Protein AF-A0A3D3W1T8-F1 (afdb_monomer)

Structure (mmCIF, N/CA/C/O backbone):
data_AF-A0A3D3W1T8-F1
#
_entry.id   AF-A0A3D3W1T8-F1
#
loop_
_atom_site.group_PDB
_atom_site.id
_atom_site.type_symbol
_atom_site.label_atom_id
_atom_site.label_alt_id
_atom_site.label_comp_id
_atom_site.label_asym_id
_atom_site.label_entity_id
_atom_site.label_seq_id
_atom_site.pdbx_PDB_ins_code
_atom_site.Cartn_x
_atom_site.Cartn_y
_atom_site.Cartn_z
_atom_site.occupancy
_atom_site.B_iso_or_equiv
_atom_site.auth_seq_id
_atom_site.auth_comp_id
_atom_site.auth_asym_id
_atom_site.auth_atom_id
_atom_site.pdbx_PDB_model_num
ATOM 1 N N . MET A 1 1 ? 2.942 -5.917 -26.051 1.00 44.00 1 MET A N 1
ATOM 2 C CA . MET A 1 1 ? 3.956 -5.481 -27.033 1.00 44.00 1 MET A CA 1
ATOM 3 C C . MET A 1 1 ? 4.993 -4.676 -26.272 1.00 44.00 1 MET A C 1
ATOM 5 O O . MET A 1 1 ? 4.575 -3.761 -25.574 1.00 44.00 1 MET A O 1
ATOM 9 N N . PRO A 1 2 ? 6.275 -5.065 -26.303 1.00 48.72 2 PRO A N 1
ATOM 10 C CA . PRO A 1 2 ? 7.318 -4.425 -25.505 1.00 48.72 2 PRO A CA 1
ATOM 11 C C . PRO A 1 2 ? 7.679 -3.034 -26.074 1.00 48.72 2 PRO A C 1
ATOM 13 O O . PRO A 1 2 ? 7.515 -2.775 -27.271 1.00 48.72 2 PRO A O 1
ATOM 16 N N . THR A 1 3 ? 8.040 -2.098 -25.194 1.00 58.06 3 THR A N 1
ATOM 17 C CA . THR 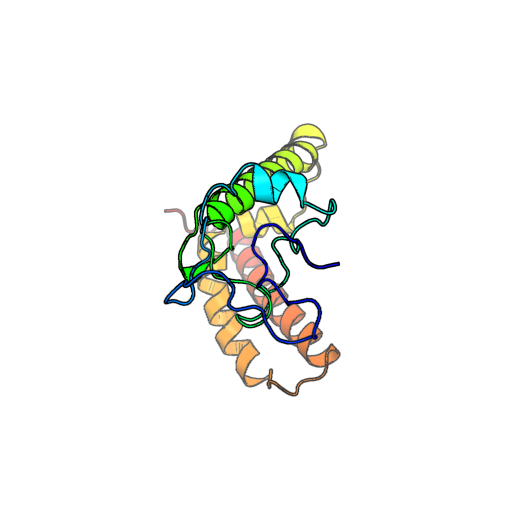A 1 3 ? 8.269 -0.684 -25.517 1.00 58.06 3 THR A CA 1
ATOM 18 C C . THR A 1 3 ? 9.690 -0.397 -25.993 1.00 58.06 3 THR A C 1
ATOM 20 O O . THR A 1 3 ? 10.618 -0.273 -25.197 1.00 58.06 3 THR A O 1
ATOM 23 N N . VAL A 1 4 ? 9.824 -0.108 -27.286 1.00 61.84 4 VAL A N 1
ATOM 24 C CA . VAL A 1 4 ? 11.093 0.137 -28.006 1.00 61.84 4 VAL A CA 1
ATOM 25 C C . VAL A 1 4 ? 12.021 1.205 -27.379 1.00 61.84 4 VAL A C 1
ATOM 27 O O . VAL A 1 4 ? 13.205 1.257 -27.698 1.00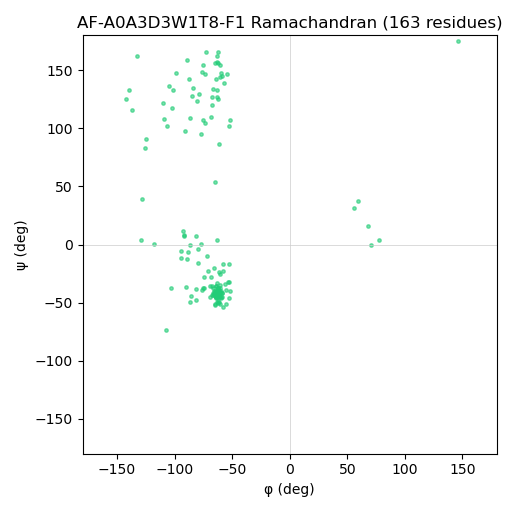 61.84 4 VAL A O 1
ATOM 30 N N . LEU A 1 5 ? 11.534 2.061 -26.472 1.00 70.81 5 LEU A N 1
ATOM 31 C CA . LEU A 1 5 ? 12.317 3.167 -25.903 1.00 70.81 5 LEU A CA 1
ATOM 32 C C . LEU A 1 5 ? 13.513 2.714 -25.044 1.00 70.81 5 LEU A C 1
ATOM 34 O O . LEU A 1 5 ? 14.578 3.321 -25.151 1.00 70.81 5 LEU A O 1
ATOM 38 N N . TYR A 1 6 ? 13.359 1.660 -24.234 1.00 71.88 6 TYR A N 1
ATOM 39 C CA . TYR A 1 6 ? 14.391 1.190 -23.286 1.00 71.88 6 TYR A CA 1
ATOM 40 C C . TYR A 1 6 ? 14.701 -0.310 -23.398 1.00 71.88 6 TYR A C 1
ATOM 42 O O . TYR A 1 6 ? 15.474 -0.847 -22.600 1.00 71.88 6 TYR A O 1
ATOM 50 N N . ASP A 1 7 ? 14.090 -0.990 -24.364 1.00 72.00 7 ASP A N 1
ATOM 51 C CA . ASP A 1 7 ? 14.291 -2.419 -24.567 1.00 72.00 7 ASP A CA 1
ATOM 52 C C . ASP A 1 7 ? 15.647 -2.702 -25.227 1.00 72.00 7 ASP A C 1
ATOM 54 O O . ASP A 1 7 ? 16.226 -1.866 -25.934 1.00 72.00 7 ASP A O 1
ATOM 58 N N . VAL A 1 8 ? 16.161 -3.907 -24.988 1.00 65.81 8 VAL A N 1
ATOM 59 C CA . VAL A 1 8 ? 17.384 -4.387 -25.635 1.00 65.81 8 VAL A CA 1
ATOM 60 C C . VAL A 1 8 ? 17.095 -4.585 -27.129 1.00 65.81 8 VAL A C 1
ATOM 62 O O . VAL A 1 8 ? 16.150 -5.279 -27.501 1.00 65.81 8 VAL A O 1
ATOM 65 N N . SER A 1 9 ? 17.897 -3.986 -28.013 1.00 58.97 9 SER A N 1
ATOM 66 C CA . SER A 1 9 ? 17.737 -4.151 -29.461 1.00 58.97 9 SER A CA 1
ATOM 67 C C . SER A 1 9 ? 18.075 -5.585 -29.886 1.00 58.97 9 SER A C 1
ATOM 69 O O . SER A 1 9 ? 19.240 -5.988 -29.882 1.00 58.97 9 SER A O 1
ATOM 71 N N . VAL A 1 10 ? 17.066 -6.359 -30.288 1.00 54.28 10 VAL A N 1
ATOM 72 C CA . VAL A 1 10 ? 17.261 -7.666 -30.931 1.00 54.28 10 VAL A CA 1
ATOM 73 C C . VAL A 1 10 ? 17.473 -7.449 -32.428 1.00 54.28 10 VAL A C 1
ATOM 75 O O . VAL A 1 10 ? 16.697 -6.751 -33.076 1.00 54.28 10 VAL A O 1
ATOM 78 N N . GLY A 1 11 ? 18.548 -7.999 -32.984 1.00 48.25 11 GLY A N 1
ATOM 79 C CA . GLY A 1 11 ? 18.832 -7.917 -34.411 1.00 48.25 11 GLY A CA 1
ATOM 80 C C . GLY A 1 11 ? 17.936 -8.784 -35.272 1.00 48.25 11 GLY A C 1
ATOM 81 O O . GLY A 1 11 ? 17.311 -9.730 -34.802 1.00 48.25 11 GLY A O 1
ATOM 82 N N . ALA A 1 12 ? 17.972 -8.514 -36.578 1.00 40.34 12 ALA A N 1
ATOM 83 C CA . ALA A 1 12 ? 17.205 -9.224 -37.604 1.00 40.34 12 ALA A CA 1
ATOM 84 C C . ALA A 1 12 ? 17.455 -10.750 -37.668 1.00 40.34 12 ALA A C 1
ATOM 86 O O . ALA A 1 12 ? 16.650 -11.474 -38.242 1.00 40.34 12 ALA A O 1
ATOM 87 N N . SER A 1 13 ? 18.535 -11.254 -37.067 1.00 44.59 13 SER A N 1
ATOM 88 C CA . SER A 1 13 ? 18.886 -12.679 -36.979 1.00 44.59 13 SER A CA 1
ATOM 89 C C . SER A 1 13 ? 18.363 -13.380 -35.712 1.00 44.59 13 SER A C 1
ATOM 91 O O . SER A 1 13 ? 18.744 -14.518 -35.447 1.00 44.59 13 SER A O 1
ATOM 93 N N . GLY A 1 14 ? 17.536 -12.719 -34.890 1.00 46.31 14 GLY A N 1
ATOM 94 C CA . GLY A 1 14 ? 17.101 -13.248 -33.586 1.00 46.31 14 GLY A CA 1
ATOM 95 C C . GLY A 1 14 ? 18.217 -13.285 -32.535 1.00 46.31 14 GLY A C 1
ATOM 96 O O . GLY A 1 14 ? 17.988 -13.664 -31.390 1.00 46.31 14 GLY A O 1
ATOM 97 N N . GLN A 1 15 ? 19.425 -12.854 -32.903 1.00 44.94 15 GLN A N 1
ATOM 98 C CA . GLN A 1 15 ? 20.498 -12.559 -31.970 1.00 44.94 15 GLN A CA 1
ATOM 99 C C . GLN A 1 15 ? 20.312 -11.144 -31.438 1.00 44.94 15 GLN A C 1
ATOM 101 O O . GLN A 1 15 ? 20.064 -10.215 -32.207 1.00 44.94 15 GLN A O 1
ATOM 106 N N . VAL A 1 16 ? 20.456 -10.976 -30.123 1.00 51.25 16 VAL A N 1
ATOM 107 C CA . VAL A 1 16 ? 20.582 -9.666 -29.480 1.00 51.25 16 VAL A CA 1
ATOM 108 C C . VAL A 1 16 ? 21.698 -8.911 -30.201 1.00 51.25 16 VAL A C 1
ATOM 110 O O . VAL A 1 16 ? 22.866 -9.279 -30.089 1.00 51.25 16 VAL A O 1
ATOM 113 N N . VAL A 1 17 ? 21.349 -7.903 -31.008 1.00 49.78 17 VAL A N 1
ATOM 114 C CA . VAL A 1 17 ? 22.358 -7.098 -31.694 1.00 49.78 17 VAL A CA 1
ATOM 115 C C . VAL A 1 17 ? 22.905 -6.158 -30.645 1.00 49.78 17 VAL A C 1
ATOM 117 O O . VAL A 1 17 ? 22.359 -5.091 -30.367 1.00 49.78 17 VAL A O 1
ATOM 120 N N . SER A 1 18 ? 24.017 -6.589 -30.057 1.00 44.31 18 SER A N 1
ATOM 121 C CA . SER A 1 18 ? 24.981 -5.770 -29.328 1.00 44.31 18 SER A CA 1
ATOM 122 C C . SER A 1 18 ? 25.656 -4.776 -30.292 1.00 44.31 18 SER A C 1
ATOM 124 O O . SER A 1 18 ? 26.871 -4.758 -30.447 1.00 44.31 18 SER A O 1
ATOM 126 N N . GLY A 1 19 ? 24.850 -3.992 -31.014 1.00 42.69 19 GLY A N 1
ATOM 127 C CA . GLY A 1 19 ? 25.258 -3.108 -32.110 1.00 42.69 19 GLY A CA 1
ATOM 128 C C . GLY A 1 19 ? 25.564 -1.675 -31.689 1.00 42.69 19 GLY A C 1
ATOM 129 O O . GLY A 1 19 ? 25.720 -0.814 -32.545 1.00 42.69 19 GLY A O 1
ATOM 130 N N . GLN A 1 20 ? 25.671 -1.414 -30.391 1.00 42.75 20 GLN A N 1
ATOM 131 C CA . GLN A 1 20 ? 26.424 -0.297 -29.835 1.00 42.75 20 GLN A CA 1
ATOM 132 C C . GLN A 1 20 ? 27.066 -0.820 -28.560 1.00 42.75 20 GLN A C 1
ATOM 134 O O . GLN A 1 20 ? 26.377 -1.368 -27.702 1.00 42.75 20 GLN A O 1
ATOM 139 N N . ALA A 1 21 ? 28.384 -0.689 -28.450 1.00 42.50 21 ALA A N 1
ATOM 140 C CA . ALA A 1 21 ? 29.108 -0.981 -27.228 1.00 42.50 21 ALA A CA 1
ATOM 141 C C . ALA A 1 21 ? 28.470 -0.213 -26.056 1.00 42.50 21 ALA A C 1
ATOM 143 O O . ALA A 1 21 ? 28.671 0.991 -25.913 1.00 42.50 21 ALA A O 1
ATOM 144 N N . VAL A 1 22 ? 27.683 -0.901 -25.230 1.00 47.88 22 VAL A N 1
ATOM 145 C CA . VAL A 1 22 ? 27.231 -0.397 -23.935 1.00 47.88 22 VAL A CA 1
ATOM 146 C C . VAL A 1 22 ? 27.645 -1.433 -22.909 1.00 47.88 22 VAL A C 1
ATOM 148 O O . VAL A 1 22 ? 26.978 -2.428 -22.643 1.00 47.88 22 VAL A O 1
ATOM 151 N N . SER A 1 23 ? 28.842 -1.208 -22.399 1.00 53.81 23 S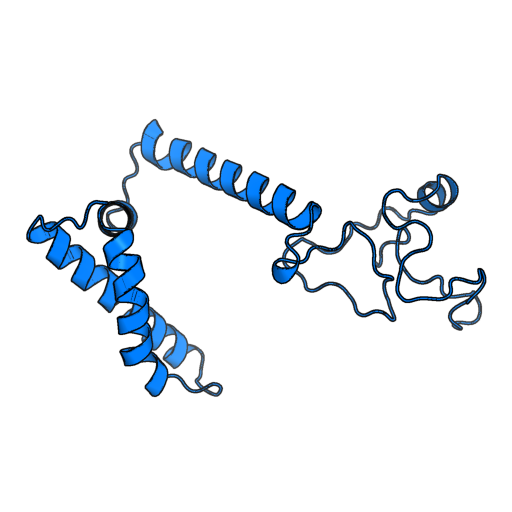ER A N 1
ATOM 152 C CA . SER A 1 23 ? 29.437 -1.851 -21.242 1.00 53.81 23 SER A CA 1
ATOM 153 C C . SER A 1 23 ? 28.599 -1.567 -19.988 1.00 53.81 23 SER A C 1
ATOM 155 O O . SER A 1 23 ? 28.872 -0.606 -19.273 1.00 53.81 23 SER A O 1
ATOM 157 N N . GLY A 1 24 ? 27.567 -2.374 -19.719 1.00 64.06 24 GLY A N 1
ATOM 158 C CA . GLY A 1 24 ? 26.883 -2.382 -18.420 1.00 64.06 24 GLY A CA 1
ATOM 159 C C . GLY A 1 24 ? 25.373 -2.659 -18.451 1.00 64.06 24 GLY A C 1
ATOM 160 O O . GLY A 1 24 ? 24.776 -2.753 -19.518 1.00 64.06 24 GLY A O 1
ATOM 161 N N . PRO A 1 25 ? 24.737 -2.773 -17.268 1.00 78.56 25 PRO A N 1
ATOM 162 C CA . PRO A 1 25 ? 23.310 -3.089 -17.119 1.00 78.56 25 PRO A CA 1
ATOM 163 C C . PRO A 1 25 ? 22.362 -1.904 -17.404 1.00 78.56 25 PRO A C 1
ATOM 165 O O . PRO A 1 25 ? 21.145 -2.041 -17.271 1.00 78.56 25 PRO A O 1
ATOM 168 N N . TYR A 1 26 ? 22.900 -0.734 -17.754 1.00 80.75 26 TYR A N 1
ATOM 169 C CA . TYR A 1 26 ? 22.157 0.519 -17.899 1.00 80.75 26 TYR A CA 1
ATOM 170 C C . TYR A 1 26 ? 21.812 0.827 -19.354 1.00 80.75 26 TYR A C 1
ATOM 172 O O . TYR A 1 26 ? 22.580 0.525 -20.266 1.00 80.75 26 TYR A O 1
ATOM 180 N N . ALA A 1 27 ? 20.667 1.478 -19.555 1.00 81.44 27 ALA A N 1
ATOM 181 C CA . ALA A 1 27 ? 20.238 1.953 -20.859 1.00 81.44 27 ALA A CA 1
ATOM 182 C C . ALA A 1 27 ? 21.192 3.026 -21.402 1.00 81.44 27 ALA A C 1
ATOM 184 O O . ALA A 1 27 ? 21.646 3.891 -20.653 1.00 81.44 27 ALA A O 1
ATOM 185 N N . ALA A 1 28 ? 21.439 3.006 -22.716 1.00 78.44 28 ALA A N 1
ATOM 186 C CA . ALA A 1 28 ? 22.282 4.000 -23.392 1.00 78.44 28 ALA A CA 1
ATOM 187 C C . ALA A 1 28 ? 21.803 5.448 -23.162 1.00 78.44 28 ALA A C 1
ATOM 189 O O . ALA A 1 28 ? 22.613 6.364 -23.052 1.00 78.44 28 ALA A O 1
ATOM 190 N N . ASP A 1 29 ? 20.484 5.632 -23.062 1.00 81.38 29 ASP A N 1
ATOM 191 C CA . ASP A 1 29 ? 19.827 6.907 -22.789 1.00 81.38 29 ASP A CA 1
ATOM 192 C C . ASP A 1 29 ? 18.895 6.730 -21.565 1.00 81.38 29 ASP A C 1
ATOM 194 O O . ASP A 1 29 ? 17.708 6.448 -21.729 1.00 81.38 29 ASP A O 1
ATOM 198 N N . PRO A 1 30 ? 19.399 6.823 -20.318 1.00 78.12 30 PRO A N 1
ATOM 199 C CA . PRO A 1 30 ? 18.681 6.337 -19.133 1.00 78.12 30 PRO A CA 1
ATOM 200 C C . PRO A 1 30 ? 17.592 7.285 -18.606 1.00 78.12 30 PRO A C 1
ATOM 202 O O . PRO A 1 30 ? 16.762 6.857 -17.805 1.00 78.12 30 PRO A O 1
ATOM 205 N N . VAL A 1 31 ? 17.588 8.558 -19.026 1.00 82.56 31 VAL A N 1
ATOM 206 C CA . VAL A 1 31 ? 16.545 9.544 -18.679 1.00 82.56 31 VAL A CA 1
ATOM 207 C C . VAL A 1 31 ? 15.678 9.824 -19.904 1.00 82.56 31 VAL A C 1
ATOM 209 O O . VAL A 1 31 ? 14.556 9.342 -19.988 1.00 82.56 31 VAL A O 1
ATOM 212 N N . PHE A 1 32 ? 16.182 10.563 -20.890 1.00 83.19 32 PHE A N 1
ATOM 213 C CA . PHE A 1 32 ? 15.415 10.932 -22.077 1.00 83.19 32 PHE A CA 1
ATOM 214 C C . PHE A 1 32 ? 15.946 10.187 -23.303 1.00 83.19 32 PHE A C 1
ATOM 216 O O . PHE A 1 32 ? 17.121 10.358 -23.629 1.00 83.19 32 PHE A O 1
ATOM 223 N N . PRO A 1 33 ? 15.112 9.389 -23.999 1.00 82.12 33 PRO A N 1
ATOM 224 C CA . PRO A 1 33 ? 15.520 8.729 -25.232 1.00 82.12 33 PRO A CA 1
ATOM 225 C C . PRO A 1 33 ? 15.904 9.767 -26.289 1.00 82.12 33 PRO A C 1
ATOM 227 O O . PRO A 1 33 ? 15.264 10.819 -26.397 1.00 82.12 33 PRO A O 1
ATOM 230 N N . ARG A 1 34 ? 16.916 9.467 -27.108 1.00 83.06 34 ARG A N 1
ATOM 231 C CA . ARG A 1 34 ? 17.265 10.310 -28.264 1.00 83.06 34 ARG A CA 1
ATOM 232 C C . ARG A 1 34 ? 16.101 10.403 -29.249 1.00 83.06 34 ARG A C 1
ATOM 234 O O . ARG A 1 34 ? 15.296 9.480 -29.367 1.00 83.06 34 ARG A O 1
ATOM 241 N N . ALA A 1 35 ? 16.058 11.489 -30.020 1.00 84.12 35 ALA A N 1
ATOM 242 C CA . ALA A 1 35 ? 15.021 11.726 -31.029 1.00 84.12 35 ALA A CA 1
ATOM 243 C C . ALA A 1 35 ? 14.868 10.562 -32.031 1.00 84.12 35 ALA A C 1
ATOM 245 O O . ALA A 1 35 ? 13.764 10.270 -32.479 1.00 84.12 35 ALA A O 1
ATOM 246 N N . GLU A 1 36 ? 15.957 9.858 -32.347 1.00 83.00 36 GLU A N 1
ATOM 247 C CA . GLU A 1 36 ? 15.944 8.660 -33.195 1.00 83.00 36 GLU A CA 1
ATOM 248 C C . GLU A 1 36 ? 15.116 7.520 -32.582 1.00 83.00 36 GLU A C 1
ATOM 250 O O . GLU A 1 36 ? 14.287 6.929 -33.272 1.00 83.00 36 GLU A O 1
ATOM 255 N N . ARG A 1 37 ? 15.256 7.256 -31.273 1.00 77.94 37 ARG A N 1
ATOM 256 C CA . ARG A 1 37 ? 14.456 6.244 -30.557 1.00 77.94 37 ARG A CA 1
ATOM 257 C C . ARG A 1 37 ? 12.985 6.626 -30.484 1.00 77.94 37 ARG A C 1
ATOM 259 O O . ARG A 1 37 ? 12.131 5.763 -30.648 1.00 77.94 37 ARG A O 1
ATOM 266 N N . TRP A 1 38 ? 12.689 7.913 -30.303 1.00 81.38 38 TRP A N 1
ATOM 267 C CA . TRP A 1 38 ? 11.312 8.412 -30.346 1.00 81.38 38 TRP A CA 1
ATOM 268 C C . TRP A 1 38 ? 10.642 8.167 -31.697 1.00 81.38 38 TRP A C 1
ATOM 270 O O . TRP A 1 38 ? 9.472 7.804 -31.735 1.00 81.38 38 TRP A O 1
ATOM 280 N N . ARG A 1 39 ? 11.381 8.299 -32.805 1.00 83.25 39 ARG A N 1
ATOM 281 C CA . ARG A 1 39 ? 10.865 7.981 -34.149 1.00 83.25 39 ARG A CA 1
ATOM 282 C C . ARG A 1 39 ? 10.614 6.487 -34.353 1.00 83.25 39 ARG A C 1
ATOM 284 O O . ARG A 1 39 ? 9.758 6.127 -35.150 1.00 83.25 39 ARG A O 1
ATOM 291 N N . MET A 1 40 ? 11.349 5.634 -33.639 1.00 80.06 40 MET A N 1
ATOM 292 C CA . MET A 1 40 ? 11.172 4.178 -33.647 1.00 80.06 40 MET A CA 1
ATOM 293 C C . MET A 1 40 ? 10.122 3.695 -32.637 1.00 80.06 40 MET A C 1
ATOM 295 O O . MET A 1 40 ? 9.872 2.493 -32.537 1.00 80.06 40 MET A O 1
ATOM 299 N N . TRP A 1 41 ? 9.508 4.601 -31.869 1.00 81.25 41 TRP A N 1
ATOM 300 C CA . TRP A 1 41 ? 8.506 4.225 -30.885 1.00 81.25 41 TRP A CA 1
ATOM 301 C C . TRP A 1 41 ? 7.252 3.688 -31.575 1.00 81.25 41 TRP A C 1
ATOM 303 O O . TRP A 1 41 ? 6.586 4.378 -32.340 1.00 81.25 41 TRP A O 1
ATOM 313 N N . SER A 1 42 ? 6.910 2.441 -31.262 1.00 77.56 42 SER A N 1
ATOM 314 C CA . SER A 1 42 ? 5.766 1.721 -31.825 1.00 77.56 42 SER A CA 1
ATOM 315 C C . SER A 1 42 ? 4.424 2.065 -31.161 1.00 77.56 42 SER A C 1
ATOM 317 O O . SER A 1 42 ? 3.427 1.398 -31.420 1.00 77.56 42 SER A O 1
ATOM 319 N N . GLY A 1 43 ? 4.385 3.061 -30.266 1.00 77.81 43 GLY A N 1
ATOM 320 C CA . GLY A 1 43 ? 3.192 3.407 -29.482 1.00 77.81 43 GLY A CA 1
ATOM 321 C C . GLY A 1 43 ? 2.924 2.474 -28.294 1.00 77.81 43 GLY A C 1
ATOM 322 O O . GLY A 1 43 ? 1.916 2.624 -27.608 1.00 77.81 43 GLY A O 1
ATOM 323 N N . GLY A 1 44 ? 3.812 1.512 -28.024 1.00 78.62 44 GLY A N 1
ATOM 324 C CA . GLY A 1 44 ? 3.719 0.656 -26.843 1.00 78.62 44 GLY A CA 1
ATOM 325 C C . GLY A 1 44 ? 3.860 1.468 -25.554 1.00 78.62 44 GLY A C 1
ATOM 326 O O . GLY A 1 44 ? 4.787 2.273 -25.430 1.00 78.62 44 GLY A O 1
ATOM 327 N N . LEU A 1 45 ? 2.966 1.236 -24.593 1.00 77.56 45 LEU A N 1
ATOM 328 C CA . LEU A 1 45 ? 3.060 1.793 -23.245 1.00 77.56 45 LEU A CA 1
ATOM 329 C C . LEU A 1 45 ? 3.890 0.875 -22.341 1.00 77.56 45 LEU A C 1
ATOM 331 O O . LEU A 1 45 ? 3.786 -0.349 -22.479 1.00 77.56 45 LEU A O 1
ATOM 335 N N . PRO A 1 46 ? 4.705 1.442 -21.431 1.00 75.50 46 PRO A N 1
ATOM 336 C CA . PRO A 1 46 ? 5.435 0.649 -20.450 1.00 75.50 46 PRO A CA 1
ATOM 337 C C . PRO A 1 46 ? 4.457 -0.080 -19.523 1.00 75.50 46 PRO A C 1
ATOM 339 O O . PRO A 1 46 ? 3.273 0.268 -19.446 1.00 75.50 46 PRO A O 1
ATOM 342 N N . GLU A 1 47 ? 4.944 -1.104 -18.822 1.00 76.12 47 GLU A N 1
ATOM 343 C CA . GLU A 1 47 ? 4.122 -1.863 -17.886 1.00 76.12 47 GLU A CA 1
ATOM 344 C C . GLU A 1 47 ? 3.551 -0.930 -16.807 1.00 76.12 47 GLU A C 1
ATOM 346 O O . GLU A 1 47 ? 4.206 0.034 -16.391 1.00 76.12 47 GLU A O 1
ATOM 351 N N . PRO A 1 48 ? 2.317 -1.187 -16.347 1.00 80.44 48 PRO A N 1
ATOM 352 C CA . PRO A 1 48 ? 1.701 -0.349 -15.337 1.00 80.44 48 PRO A CA 1
ATOM 353 C C . PRO A 1 48 ? 2.473 -0.429 -14.006 1.00 80.44 48 PRO A C 1
ATOM 355 O O . PRO A 1 48 ? 3.096 -1.449 -13.709 1.00 80.44 48 PRO A O 1
ATOM 358 N N . PRO A 1 49 ? 2.358 0.602 -13.149 1.00 76.31 49 PRO A N 1
ATOM 359 C CA . PRO A 1 49 ? 3.145 0.802 -11.919 1.00 76.31 49 PRO A CA 1
ATOM 360 C C . PRO A 1 49 ? 2.977 -0.269 -10.819 1.00 76.31 49 PRO A C 1
ATOM 362 O O . PRO A 1 49 ? 3.539 -0.131 -9.735 1.00 76.31 49 PRO A O 1
ATOM 365 N N . LEU A 1 50 ? 2.204 -1.328 -11.077 1.00 78.75 50 LEU A N 1
ATOM 366 C CA . LEU A 1 50 ? 1.925 -2.446 -10.166 1.00 78.75 50 LEU A CA 1
ATOM 367 C C . LEU A 1 50 ? 2.415 -3.799 -10.707 1.00 78.75 50 LEU A C 1
ATOM 369 O O . LEU A 1 50 ? 2.222 -4.827 -10.061 1.00 78.75 50 LEU A O 1
ATOM 373 N N . VAL A 1 51 ? 3.019 -3.811 -11.895 1.00 82.12 51 VAL A N 1
ATOM 374 C CA . VAL A 1 51 ? 3.581 -5.013 -12.512 1.00 82.12 51 VAL A CA 1
ATOM 375 C C . VAL A 1 51 ? 5.094 -4.983 -12.302 1.00 82.12 51 VAL A C 1
ATOM 377 O O . VAL A 1 51 ? 5.710 -3.933 -12.508 1.00 82.12 51 VAL A O 1
ATOM 380 N N . PRO A 1 52 ? 5.709 -6.095 -11.854 1.00 80.38 52 PRO A N 1
ATOM 381 C CA . PRO A 1 52 ? 7.152 -6.144 -11.690 1.00 80.38 52 PRO A CA 1
ATOM 382 C C . PRO A 1 52 ? 7.836 -5.814 -13.021 1.00 80.38 52 PRO A C 1
ATOM 384 O O . PRO A 1 52 ? 7.379 -6.281 -14.069 1.00 80.38 52 PRO A O 1
ATOM 387 N N . PRO A 1 53 ? 8.919 -5.017 -12.998 1.00 78.88 53 PRO A N 1
ATOM 388 C CA . PRO A 1 53 ? 9.630 -4.692 -14.218 1.00 78.88 53 PRO A CA 1
ATOM 389 C C . PRO A 1 53 ? 10.151 -5.970 -14.892 1.00 78.88 53 PRO A C 1
ATOM 391 O O . PRO A 1 53 ? 10.514 -6.926 -14.196 1.00 78.88 53 PRO A O 1
ATOM 394 N N . PRO A 1 54 ? 10.213 -5.992 -16.233 1.00 79.81 54 PRO A N 1
ATOM 395 C CA . PRO A 1 54 ? 10.754 -7.127 -16.961 1.00 79.81 54 PRO A CA 1
ATOM 396 C C . PRO A 1 54 ? 12.234 -7.352 -16.616 1.00 79.81 54 PRO A C 1
ATOM 398 O O . PRO A 1 54 ? 12.939 -6.442 -16.170 1.00 79.81 54 PRO A O 1
ATOM 401 N N . GLY A 1 55 ? 12.696 -8.589 -16.810 1.00 78.88 55 GLY A N 1
ATOM 402 C CA . GLY A 1 55 ? 14.077 -8.979 -16.529 1.00 78.88 55 GLY A CA 1
ATOM 403 C C . GLY A 1 55 ? 15.109 -8.227 -17.386 1.00 78.88 55 GLY A C 1
ATOM 404 O O . GLY A 1 55 ? 14.756 -7.638 -18.414 1.00 78.88 55 GLY A O 1
ATOM 405 N N . PRO A 1 56 ? 16.399 -8.284 -17.004 1.00 76.12 56 PRO A N 1
ATOM 406 C CA . PRO A 1 56 ? 17.480 -7.555 -17.677 1.00 76.12 56 PRO A CA 1
ATOM 407 C C . PRO A 1 56 ? 17.663 -7.953 -19.151 1.00 76.12 56 PRO A C 1
ATOM 409 O O . PRO A 1 56 ? 18.153 -7.152 -19.942 1.00 76.12 56 PRO A O 1
ATOM 412 N N . ASP A 1 57 ? 17.225 -9.157 -19.530 1.00 76.38 57 ASP A N 1
ATOM 413 C CA . ASP A 1 57 ? 17.282 -9.659 -20.909 1.00 76.38 57 ASP A CA 1
ATOM 414 C C . ASP A 1 57 ? 16.287 -8.952 -21.841 1.00 76.38 57 ASP A C 1
ATOM 416 O O . ASP A 1 57 ? 16.460 -8.944 -23.058 1.00 76.38 57 ASP A O 1
ATOM 420 N N . GLN A 1 58 ? 15.230 -8.368 -21.272 1.00 76.25 58 GLN A N 1
ATOM 421 C CA . GLN A 1 58 ? 14.163 -7.696 -22.013 1.00 76.25 58 GLN A CA 1
ATOM 422 C C . GLN A 1 58 ? 14.307 -6.175 -21.943 1.00 76.25 58 GLN A C 1
ATOM 424 O O . GLN A 1 58 ? 14.070 -5.492 -22.941 1.00 76.25 58 GLN A O 1
ATOM 429 N N . ARG A 1 59 ? 14.732 -5.635 -20.792 1.00 80.19 59 ARG A N 1
ATOM 430 C CA . ARG A 1 59 ? 14.867 -4.189 -20.592 1.00 80.19 59 ARG A CA 1
ATOM 431 C C . ARG A 1 59 ? 16.113 -3.811 -19.803 1.00 80.19 59 ARG A C 1
ATOM 433 O O . ARG A 1 59 ? 16.367 -4.335 -18.721 1.00 80.19 59 ARG A O 1
ATOM 440 N N . GLN A 1 60 ? 16.836 -2.820 -20.320 1.00 82.88 60 GLN A N 1
ATOM 441 C CA . GLN A 1 60 ? 17.973 -2.224 -19.622 1.00 82.88 60 GLN A CA 1
ATOM 442 C C . GLN A 1 60 ? 17.508 -1.276 -18.511 1.00 82.88 60 GLN A C 1
ATOM 444 O O . GLN A 1 60 ? 16.472 -0.607 -18.625 1.00 82.88 60 GLN A O 1
ATOM 449 N N . LEU A 1 61 ? 18.304 -1.178 -17.441 1.00 82.06 61 LEU A N 1
ATOM 450 C CA . LEU A 1 61 ? 17.991 -0.312 -16.308 1.00 82.06 61 LEU A CA 1
ATOM 451 C C . LEU A 1 61 ? 17.964 1.157 -16.743 1.00 82.06 61 LEU A C 1
ATOM 453 O O . LEU A 1 61 ? 18.932 1.673 -17.303 1.00 82.06 61 LEU A O 1
ATOM 457 N N . ASN A 1 62 ? 16.866 1.843 -16.444 1.00 86.06 62 ASN A N 1
ATOM 458 C CA . ASN A 1 62 ? 16.690 3.270 -16.701 1.00 86.06 62 ASN A CA 1
ATOM 459 C C . ASN A 1 62 ? 16.120 3.968 -15.456 1.00 86.06 62 ASN A C 1
AT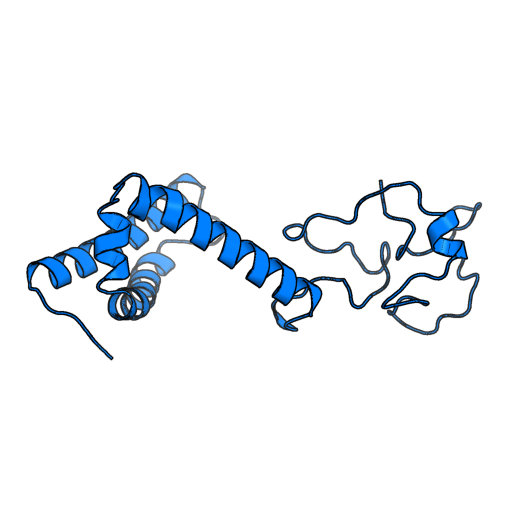OM 461 O O . ASN A 1 62 ? 15.573 3.317 -14.564 1.00 86.06 62 ASN A O 1
ATOM 465 N N . TYR A 1 63 ? 16.237 5.295 -15.389 1.00 84.50 63 TYR A N 1
ATOM 466 C CA . TYR A 1 63 ? 15.828 6.068 -14.210 1.00 84.50 63 TYR A CA 1
ATOM 467 C C . TYR A 1 63 ? 14.308 6.167 -14.020 1.00 84.50 63 TYR A C 1
ATOM 469 O O . TYR A 1 63 ? 13.854 6.608 -12.964 1.00 84.50 63 TYR A O 1
ATOM 477 N N . TRP A 1 64 ? 13.521 5.743 -15.011 1.00 83.38 64 TRP A N 1
ATOM 478 C CA . TRP A 1 64 ? 12.063 5.709 -14.921 1.00 83.38 64 TRP A CA 1
ATOM 479 C C . TRP A 1 64 ? 11.527 4.396 -14.352 1.00 83.38 64 TRP A C 1
ATOM 481 O O . TRP A 1 64 ? 10.363 4.353 -13.948 1.00 83.38 64 TRP A O 1
ATOM 491 N N . MET A 1 65 ? 12.354 3.352 -14.235 1.00 84.75 65 MET A N 1
ATOM 492 C CA . MET A 1 65 ? 11.954 2.112 -13.570 1.00 84.75 65 MET A CA 1
ATOM 493 C C . MET A 1 65 ? 11.628 2.376 -12.101 1.00 84.75 65 MET A C 1
ATOM 495 O O . MET A 1 65 ? 12.429 2.933 -11.351 1.00 84.75 65 MET A O 1
ATOM 499 N N . MET A 1 66 ? 10.427 1.973 -11.694 1.00 86.50 66 MET A N 1
ATOM 500 C CA . MET A 1 66 ? 9.935 2.222 -10.347 1.00 86.50 66 MET A CA 1
ATOM 501 C C . MET A 1 66 ? 10.547 1.233 -9.360 1.00 86.50 66 MET A C 1
ATOM 503 O O . MET A 1 66 ? 10.499 0.019 -9.552 1.00 86.50 66 MET A O 1
ATOM 507 N N . SER A 1 67 ? 11.084 1.763 -8.267 1.00 84.88 67 SER A N 1
ATOM 508 C CA . SER A 1 67 ? 11.561 0.979 -7.135 1.00 84.88 67 SER A CA 1
ATOM 509 C C . SER A 1 67 ? 11.132 1.634 -5.832 1.00 84.88 67 SER A C 1
ATOM 511 O O . SER A 1 67 ? 11.594 2.723 -5.484 1.00 84.88 67 SER A O 1
ATOM 513 N N . GLN A 1 68 ? 10.280 0.929 -5.083 1.00 85.12 68 GLN A N 1
ATOM 514 C CA . GLN A 1 68 ? 9.866 1.339 -3.741 1.00 85.12 68 GLN A CA 1
ATOM 515 C C . GLN A 1 68 ? 11.061 1.383 -2.783 1.00 85.12 68 GLN A C 1
ATOM 517 O O . GLN A 1 68 ? 11.191 2.317 -1.999 1.00 85.12 68 GLN A O 1
AT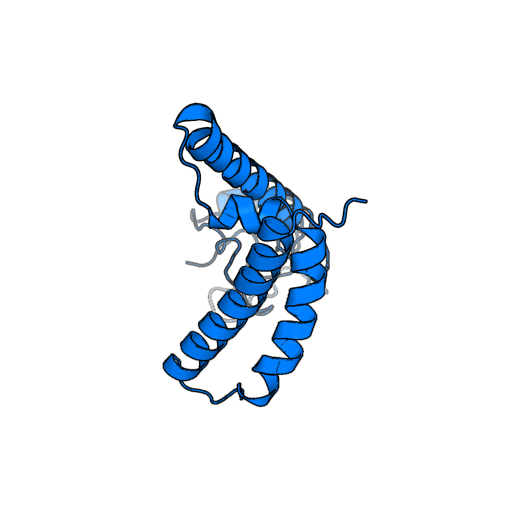OM 522 N N . ARG A 1 69 ? 11.966 0.396 -2.864 1.00 85.38 69 ARG A N 1
ATOM 523 C CA . ARG A 1 69 ? 13.122 0.290 -1.960 1.00 85.38 69 ARG A CA 1
ATOM 524 C C . ARG A 1 69 ? 14.150 1.395 -2.192 1.00 85.38 69 ARG A C 1
ATOM 526 O O . ARG A 1 69 ? 14.771 1.846 -1.238 1.00 85.38 69 ARG A O 1
ATOM 533 N N . ALA A 1 70 ? 14.341 1.805 -3.444 1.00 84.25 70 ALA A N 1
ATOM 534 C CA . ALA A 1 70 ? 15.282 2.865 -3.795 1.00 84.25 70 ALA A CA 1
ATOM 535 C C . ALA A 1 70 ? 14.662 4.272 -3.735 1.00 84.25 70 ALA A C 1
ATOM 537 O O . ALA A 1 70 ? 15.383 5.245 -3.928 1.00 84.25 70 ALA A O 1
ATOM 538 N N . GLY A 1 71 ? 13.345 4.395 -3.513 1.00 85.38 71 GLY A N 1
ATOM 539 C CA . GLY A 1 71 ? 12.656 5.689 -3.511 1.00 85.38 71 GLY A CA 1
ATOM 540 C C . GLY A 1 71 ? 12.790 6.441 -4.839 1.00 85.38 71 GLY A C 1
ATOM 541 O O . GLY A 1 71 ? 12.975 7.655 -4.843 1.00 85.38 71 GLY A O 1
ATOM 542 N N . SER A 1 72 ? 12.757 5.721 -5.968 1.00 88.88 72 SER A N 1
ATOM 543 C CA . SER A 1 72 ? 12.954 6.304 -7.306 1.00 88.88 72 SER A CA 1
ATOM 544 C C . SER A 1 72 ? 11.984 7.462 -7.570 1.00 88.88 72 SER A C 1
ATOM 546 O O . SER A 1 72 ? 10.828 7.385 -7.156 1.00 88.88 72 SER A O 1
ATOM 548 N N . LEU A 1 73 ? 12.405 8.480 -8.328 1.00 89.38 73 LEU A N 1
ATOM 549 C CA . LEU A 1 73 ? 11.566 9.640 -8.658 1.00 89.38 73 LEU A CA 1
ATOM 550 C C . LEU A 1 73 ? 10.208 9.226 -9.249 1.00 89.38 73 LEU A C 1
ATOM 552 O O . LEU A 1 73 ? 9.174 9.706 -8.794 1.00 89.38 73 LEU A O 1
ATOM 556 N N . SER A 1 74 ? 10.206 8.291 -10.206 1.00 88.56 74 SER A N 1
ATOM 557 C CA . SER A 1 74 ? 8.979 7.777 -10.826 1.00 88.56 74 SER A CA 1
ATOM 558 C C . SER A 1 74 ? 8.030 7.148 -9.802 1.00 88.56 74 SER A C 1
ATOM 560 O O . SER A 1 74 ? 6.831 7.424 -9.832 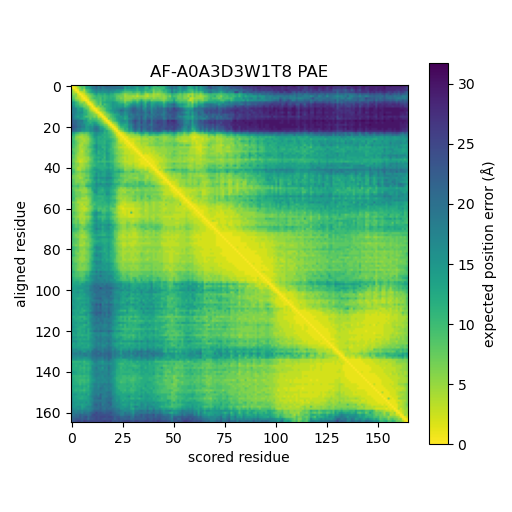1.00 88.56 74 SER A O 1
ATOM 562 N N . TYR A 1 75 ? 8.565 6.377 -8.848 1.00 88.88 75 TYR A N 1
ATOM 563 C CA . TYR A 1 75 ? 7.799 5.833 -7.723 1.00 88.88 75 TYR A CA 1
ATOM 564 C C . TYR A 1 75 ? 7.183 6.935 -6.862 1.00 88.88 75 TYR A C 1
ATOM 566 O O . TYR A 1 75 ? 5.978 6.917 -6.625 1.00 88.88 75 TYR A O 1
ATOM 574 N N . THR A 1 76 ? 7.976 7.910 -6.428 1.00 92.00 76 THR A N 1
ATOM 575 C CA . THR A 1 76 ? 7.521 8.952 -5.501 1.00 92.00 76 THR A CA 1
ATOM 576 C C . THR A 1 76 ? 6.482 9.870 -6.144 1.00 92.00 76 THR A C 1
ATOM 578 O O . THR A 1 76 ? 5.470 10.181 -5.518 1.00 92.00 76 THR A O 1
ATOM 581 N N . THR A 1 77 ? 6.679 10.257 -7.408 1.00 92.38 77 THR A N 1
ATOM 582 C CA . THR A 1 77 ? 5.710 11.073 -8.154 1.00 92.38 77 THR A CA 1
ATOM 583 C C . THR A 1 77 ? 4.401 10.321 -8.375 1.00 92.38 77 THR A C 1
ATOM 585 O O . THR A 1 77 ? 3.332 10.891 -8.161 1.00 92.38 77 THR A O 1
ATOM 588 N N . PHE A 1 78 ? 4.459 9.039 -8.748 1.00 91.31 78 PHE A N 1
ATOM 589 C CA . PHE A 1 78 ? 3.254 8.227 -8.903 1.00 91.31 78 PHE A CA 1
ATOM 590 C C . PHE A 1 78 ? 2.525 8.021 -7.572 1.00 91.31 78 PHE A C 1
ATOM 592 O O . PHE A 1 78 ? 1.328 8.284 -7.486 1.00 91.31 78 PHE A O 1
ATOM 599 N N . ALA A 1 79 ? 3.234 7.584 -6.527 1.00 91.69 79 ALA A N 1
ATOM 600 C CA . ALA A 1 79 ? 2.651 7.317 -5.216 1.00 91.69 79 ALA A CA 1
ATOM 601 C C . ALA A 1 79 ? 2.066 8.590 -4.585 1.00 91.69 79 ALA A C 1
ATOM 603 O O . ALA A 1 79 ? 0.978 8.545 -4.014 1.00 91.69 79 ALA A O 1
ATOM 604 N N . GLY A 1 80 ? 2.749 9.729 -4.737 1.00 94.94 80 GLY A N 1
ATOM 605 C CA . GLY A 1 80 ? 2.250 11.038 -4.315 1.00 94.94 80 GLY A CA 1
ATOM 606 C C . GLY A 1 80 ? 1.024 11.492 -5.111 1.00 94.94 80 GLY A C 1
ATOM 607 O O . GLY A 1 80 ? 0.054 11.972 -4.534 1.00 94.94 80 GLY A O 1
ATOM 608 N N . GLY A 1 81 ? 1.011 11.297 -6.430 1.00 95.19 81 GLY A N 1
ATOM 609 C CA . GLY A 1 81 ? -0.169 11.589 -7.248 1.00 95.19 81 GLY A CA 1
ATOM 610 C C . GLY A 1 81 ? -1.368 10.715 -6.869 1.00 95.19 81 GLY A C 1
ATOM 611 O O . GLY A 1 81 ? -2.477 11.215 -6.686 1.00 95.19 81 GLY A O 1
ATOM 612 N N . LEU A 1 82 ? -1.142 9.413 -6.684 1.00 94.38 82 LEU A N 1
ATOM 613 C CA . LEU A 1 82 ? -2.175 8.470 -6.265 1.00 94.38 82 LEU A CA 1
ATOM 614 C C . LEU A 1 82 ? -2.715 8.804 -4.868 1.00 94.38 82 LEU A C 1
ATOM 616 O O . LEU A 1 82 ? -3.926 8.750 -4.665 1.00 94.38 82 LEU A O 1
ATOM 620 N N . SER A 1 83 ? -1.857 9.188 -3.918 1.00 95.12 83 SER A N 1
ATOM 621 C CA . SER A 1 83 ? -2.305 9.575 -2.577 1.00 95.12 83 SER A CA 1
ATOM 622 C C . SER A 1 83 ? -3.171 10.837 -2.606 1.00 95.12 83 SER A C 1
ATOM 624 O O . SER A 1 83 ? -4.207 10.866 -1.942 1.00 95.12 83 SER A O 1
ATOM 626 N N . LEU A 1 84 ? -2.826 11.830 -3.434 1.00 97.12 84 LEU A N 1
ATOM 627 C CA . LEU A 1 84 ? -3.658 13.019 -3.650 1.00 97.12 84 LEU A CA 1
ATOM 628 C C . LEU A 1 84 ? -5.011 12.675 -4.286 1.00 97.12 84 LEU A C 1
ATOM 630 O O . LEU A 1 84 ? -6.029 13.233 -3.880 1.00 97.12 84 LEU A O 1
ATOM 634 N N . LEU A 1 85 ? -5.050 11.738 -5.238 1.00 96.31 85 LEU A N 1
ATOM 635 C CA . LEU A 1 85 ? -6.307 11.268 -5.834 1.00 96.31 85 LEU A CA 1
ATOM 636 C C . LEU A 1 85 ? -7.195 10.560 -4.807 1.00 96.31 85 LEU A C 1
ATOM 638 O O . LEU A 1 85 ? -8.388 10.849 -4.726 1.00 96.31 85 LEU A O 1
ATOM 642 N N . VAL A 1 86 ? -6.623 9.665 -3.998 1.00 94.25 86 VAL A N 1
ATOM 643 C CA . VAL A 1 86 ? -7.351 8.969 -2.924 1.00 94.25 86 VAL A CA 1
ATOM 644 C C . VAL A 1 86 ? -7.844 9.959 -1.869 1.00 94.25 86 VAL A C 1
ATOM 646 O O . VAL A 1 86 ? -8.979 9.846 -1.398 1.00 94.25 86 VAL A O 1
ATOM 649 N N . PHE A 1 87 ? -7.029 10.957 -1.527 1.00 92.56 87 PHE A N 1
ATOM 650 C CA . PHE A 1 87 ? -7.419 12.029 -0.617 1.00 92.56 87 PHE A CA 1
ATOM 651 C C . PHE A 1 87 ? -8.582 12.849 -1.187 1.00 92.56 87 PHE A C 1
ATOM 653 O O . PHE A 1 87 ? -9.609 12.985 -0.528 1.00 92.56 87 PHE A O 1
ATOM 660 N N . GLY A 1 88 ? -8.479 13.313 -2.435 1.00 95.88 88 GLY A N 1
ATOM 661 C CA . GLY A 1 88 ? -9.546 14.058 -3.106 1.00 95.88 88 GLY A CA 1
ATOM 662 C C . GLY A 1 88 ? -10.843 13.252 -3.232 1.00 95.88 88 GLY A C 1
ATOM 663 O O . GLY A 1 88 ? -11.927 13.780 -2.981 1.00 95.88 88 GLY A O 1
ATOM 664 N N . PHE A 1 89 ? -10.745 11.955 -3.538 1.00 94.25 89 PHE A N 1
ATOM 665 C CA . PHE A 1 89 ? -11.887 11.039 -3.524 1.00 94.25 89 PHE A CA 1
ATOM 666 C C . PHE A 1 89 ? -12.531 10.956 -2.135 1.00 94.25 89 PHE A C 1
ATOM 668 O O . PHE A 1 89 ? -13.752 11.054 -2.015 1.00 94.25 89 PHE A O 1
ATOM 675 N N . SER A 1 90 ? -11.716 10.827 -1.087 1.00 89.62 90 SER A N 1
ATOM 676 C CA . SER A 1 90 ? -12.192 10.757 0.297 1.00 89.62 90 SER A CA 1
ATOM 677 C C . SER A 1 90 ? -12.892 12.046 0.720 1.00 89.62 90 SER A C 1
ATOM 679 O O . SER A 1 90 ? -13.974 11.969 1.289 1.00 89.62 90 SER A O 1
ATOM 681 N N . VAL A 1 91 ? -12.358 13.220 0.368 1.00 91.56 91 VAL A N 1
ATOM 682 C CA . VAL A 1 91 ? -13.031 14.513 0.597 1.00 91.56 91 VAL A CA 1
ATOM 683 C C . VAL A 1 91 ? -14.377 14.559 -0.138 1.00 91.56 91 VAL A C 1
ATOM 685 O O . VAL A 1 91 ? -15.406 14.913 0.436 1.00 91.56 91 VAL A O 1
ATOM 688 N N . GLY A 1 92 ? -14.413 14.140 -1.405 1.00 93.94 92 GLY A N 1
ATOM 689 C CA . GLY A 1 92 ? -15.645 14.143 -2.196 1.00 93.94 92 GLY A CA 1
ATOM 690 C C . GLY A 1 92 ? -16.733 13.201 -1.666 1.00 93.94 92 GLY A C 1
ATOM 691 O O . GLY A 1 92 ? -17.922 13.511 -1.754 1.00 93.94 92 GLY A O 1
ATOM 692 N N . VAL A 1 93 ? -16.354 12.043 -1.127 1.00 91.62 93 VAL A N 1
ATOM 693 C CA . VAL A 1 93 ? -17.303 11.052 -0.599 1.00 91.62 93 VAL A CA 1
ATOM 694 C C . VAL A 1 93 ? -17.672 11.343 0.856 1.00 91.62 93 VAL A C 1
ATOM 696 O O . VAL A 1 93 ? -18.854 11.373 1.191 1.00 91.62 93 VAL A O 1
ATOM 699 N N . CYS A 1 94 ? -16.692 11.575 1.721 1.00 88.69 94 CYS A N 1
ATOM 700 C CA . CYS A 1 94 ? -16.922 11.725 3.153 1.00 88.69 94 CYS A CA 1
ATOM 701 C C . CYS A 1 94 ? -17.392 13.135 3.516 1.00 88.69 94 CYS A C 1
ATOM 703 O O . CYS A 1 94 ? -18.397 13.267 4.215 1.00 88.69 94 CYS A O 1
ATOM 705 N N . ASP A 1 95 ? -16.720 14.176 3.017 1.00 87.81 95 ASP A N 1
ATOM 706 C CA . ASP A 1 95 ? -16.970 15.551 3.468 1.00 87.81 95 ASP A CA 1
ATOM 707 C C . ASP A 1 95 ? -18.124 16.197 2.698 1.00 87.81 95 ASP A C 1
ATOM 709 O O . ASP A 1 95 ? -19.011 16.797 3.301 1.00 87.81 95 ASP A O 1
ATOM 713 N N . LEU A 1 96 ? -18.164 16.040 1.368 1.00 92.50 96 LEU A N 1
ATOM 714 C CA . LEU A 1 96 ? -19.204 16.673 0.544 1.00 92.50 96 LEU A CA 1
ATOM 715 C C . LEU A 1 96 ? -20.527 15.896 0.526 1.00 92.50 96 LEU A C 1
ATOM 717 O O . LEU A 1 96 ? -21.594 16.505 0.522 1.00 92.50 96 LEU A O 1
ATOM 721 N N . ARG A 1 97 ? -20.482 14.556 0.496 1.00 92.00 97 ARG A N 1
ATOM 722 C CA . ARG A 1 97 ? -21.695 13.708 0.501 1.00 92.00 97 ARG A CA 1
ATOM 723 C C . ARG A 1 97 ? -22.108 13.240 1.897 1.00 92.00 97 ARG A C 1
ATOM 725 O O . ARG A 1 97 ? -23.153 12.606 2.030 1.00 92.00 97 ARG A O 1
ATOM 732 N N . GLY A 1 98 ? -21.303 13.522 2.923 1.00 86.31 98 GLY A N 1
ATOM 733 C CA . GLY A 1 98 ? -21.584 13.134 4.306 1.00 86.31 98 GLY A CA 1
ATOM 734 C C . GLY A 1 98 ? -21.533 11.624 4.562 1.00 86.31 98 GLY A C 1
ATOM 735 O O . GLY A 1 98 ? -22.066 11.160 5.571 1.00 86.31 98 GLY A O 1
ATOM 736 N N . TRP A 1 99 ? -20.941 10.825 3.664 1.00 89.12 99 TRP A N 1
ATOM 737 C CA . TRP A 1 99 ? -20.844 9.378 3.862 1.00 89.12 99 TRP A CA 1
ATOM 738 C C . TRP A 1 99 ? -19.769 9.047 4.891 1.00 89.12 99 TRP A C 1
ATOM 740 O O . TRP A 1 99 ? -18.575 9.111 4.615 1.00 89.12 99 TRP A O 1
ATOM 750 N N . GLN A 1 100 ? -20.198 8.640 6.082 1.00 84.19 100 GLN A N 1
ATOM 751 C CA . GLN A 1 100 ? -19.294 8.265 7.163 1.00 84.19 100 GLN 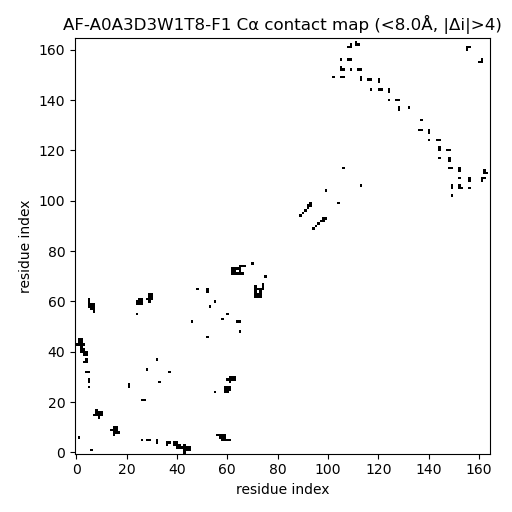A CA 1
ATOM 752 C C . GLN A 1 100 ? -19.338 6.757 7.404 1.00 84.19 100 GLN A C 1
ATOM 754 O O . GLN A 1 100 ? -20.292 6.220 7.969 1.00 84.19 10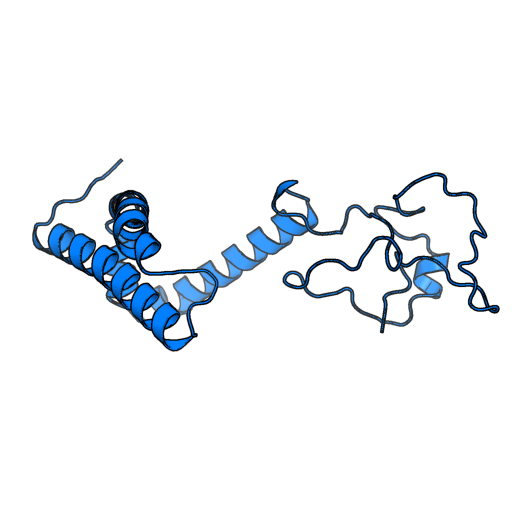0 GLN A O 1
AT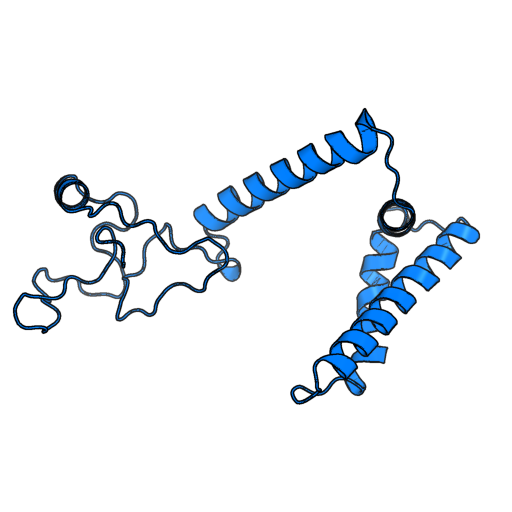OM 759 N N . PHE A 1 101 ? -18.269 6.057 7.022 1.00 83.56 101 PHE A N 1
ATOM 760 C CA . PHE A 1 101 ? -18.078 4.671 7.437 1.00 83.56 101 PHE A CA 1
ATOM 761 C C . PHE A 1 101 ? -17.509 4.634 8.854 1.00 83.56 101 PHE A C 1
ATOM 763 O O . PHE A 1 101 ? -16.426 5.161 9.120 1.00 83.56 101 PHE A O 1
ATOM 770 N N . ARG A 1 102 ? -18.208 3.943 9.765 1.00 81.94 102 ARG A N 1
ATOM 771 C CA . ARG A 1 102 ? -17.754 3.745 11.155 1.00 81.94 102 ARG A CA 1
ATOM 772 C C . ARG A 1 102 ? -16.339 3.167 11.232 1.00 81.94 102 ARG A C 1
ATOM 774 O O . ARG A 1 102 ? -15.601 3.530 12.137 1.00 81.94 102 ARG A O 1
ATOM 781 N N . LEU A 1 103 ? -15.950 2.335 10.262 1.00 81.31 103 LEU A N 1
ATOM 782 C CA . LEU A 1 103 ? -14.601 1.780 10.155 1.00 81.31 103 LEU A CA 1
ATOM 783 C C . LEU A 1 103 ? -13.521 2.873 10.116 1.00 81.31 103 LEU A C 1
ATOM 785 O O . LEU A 1 103 ? -12.589 2.837 10.917 1.00 81.31 103 LEU A O 1
ATOM 789 N N . PHE A 1 104 ? -13.675 3.867 9.235 1.00 81.75 104 PHE A N 1
ATOM 790 C CA . PHE A 1 104 ? -12.724 4.974 9.113 1.00 81.75 104 PHE A CA 1
ATOM 791 C C . PHE A 1 104 ? -12.736 5.874 10.347 1.00 81.75 104 PHE A C 1
ATOM 793 O O . PHE A 1 104 ? -11.679 6.320 10.781 1.00 81.75 104 PHE A O 1
ATOM 800 N N . GLY A 1 105 ? -13.903 6.076 10.964 1.00 81.50 105 GLY A N 1
ATOM 801 C CA . GLY A 1 105 ? -14.006 6.826 12.216 1.00 81.50 105 GLY A CA 1
ATOM 802 C C . GLY A 1 105 ? -13.262 6.153 13.375 1.00 81.50 105 GLY A C 1
ATOM 803 O O . GLY A 1 105 ? -12.462 6.795 14.051 1.00 81.50 105 GLY A O 1
ATOM 804 N N . THR A 1 106 ? -13.490 4.856 13.598 1.00 84.94 106 THR A N 1
ATOM 805 C CA . THR A 1 106 ? -12.895 4.110 14.720 1.00 84.94 106 THR A CA 1
ATOM 806 C C . THR A 1 106 ? -11.389 3.921 14.565 1.00 84.94 106 THR A C 1
ATOM 808 O O . THR A 1 106 ? -10.651 4.144 15.529 1.00 84.94 106 THR A O 1
ATOM 811 N N . LEU A 1 107 ? -10.929 3.539 13.368 1.00 84.31 107 LEU A N 1
ATOM 812 C CA . LEU A 1 107 ? -9.502 3.352 13.093 1.00 84.31 107 LEU A CA 1
ATOM 813 C C . LEU A 1 107 ? -8.766 4.691 12.969 1.00 84.31 107 LEU A C 1
ATOM 815 O O . LEU A 1 107 ? -7.650 4.812 13.459 1.00 84.31 107 LEU A O 1
ATOM 819 N N . GLY A 1 108 ? -9.391 5.712 12.376 1.00 82.19 108 GLY A N 1
ATOM 820 C CA . GLY A 1 108 ? -8.798 7.042 12.227 1.00 82.19 108 GLY A CA 1
ATOM 821 C C . GLY A 1 108 ? -8.627 7.770 13.560 1.00 82.19 108 GLY A C 1
ATOM 822 O O . GLY A 1 108 ? -7.561 8.318 13.825 1.00 82.19 108 GLY A O 1
ATOM 823 N N . ALA A 1 109 ? -9.632 7.718 14.442 1.00 83.94 109 ALA A N 1
ATOM 824 C CA . ALA A 1 109 ? -9.556 8.340 15.768 1.00 83.94 109 ALA A CA 1
ATOM 825 C C . ALA A 1 109 ? -8.513 7.688 16.694 1.00 83.94 109 ALA A C 1
ATOM 827 O O . ALA A 1 109 ? -8.093 8.302 17.672 1.00 83.94 109 ALA A O 1
ATOM 828 N N . ASN A 1 110 ? -8.108 6.449 16.397 1.00 87.44 110 ASN A N 1
ATOM 829 C CA . ASN A 1 110 ? -7.151 5.669 17.178 1.00 87.44 110 ASN A CA 1
ATOM 830 C C . ASN A 1 110 ? -6.019 5.128 16.294 1.00 87.44 110 ASN A C 1
ATOM 832 O O . ASN A 1 110 ? -5.585 3.992 16.479 1.00 87.44 110 ASN A O 1
ATOM 836 N N . SER A 1 111 ? -5.546 5.920 15.330 1.00 88.81 111 SER A N 1
ATOM 837 C CA . SER A 1 111 ? -4.583 5.470 14.315 1.00 88.81 111 SER A CA 1
ATOM 838 C C . SER A 1 111 ? -3.278 4.943 14.918 1.00 88.81 111 SER A C 1
ATOM 840 O O . SER A 1 111 ? -2.804 3.886 14.510 1.00 88.81 111 SER A O 1
ATOM 842 N N . LEU A 1 112 ? -2.741 5.612 15.947 1.00 88.19 112 LEU A N 1
ATOM 843 C CA . LEU A 1 112 ? -1.549 5.145 16.663 1.00 88.19 112 LEU A CA 1
ATOM 844 C C . LEU A 1 112 ? -1.804 3.818 17.391 1.00 88.19 112 LEU A C 1
ATOM 846 O O . LEU A 1 112 ? -0.986 2.907 17.327 1.00 88.19 112 LEU A O 1
ATOM 850 N N . ALA A 1 113 ? -2.948 3.691 18.068 1.00 89.50 113 ALA A N 1
ATOM 851 C CA . ALA A 1 113 ? -3.296 2.459 18.768 1.00 89.50 113 ALA A CA 1
ATOM 852 C C . ALA A 1 113 ? -3.483 1.301 17.779 1.00 89.50 113 ALA A C 1
ATOM 854 O O . ALA A 1 113 ? -2.984 0.210 18.027 1.00 89.50 113 ALA A O 1
ATOM 855 N N . ALA A 1 114 ? -4.138 1.547 16.639 1.00 90.19 114 ALA A N 1
ATOM 856 C CA . ALA A 1 114 ? -4.268 0.573 15.560 1.00 90.19 114 ALA A CA 1
ATOM 857 C C . ALA A 1 114 ? -2.892 0.160 15.011 1.00 90.19 114 ALA A C 1
ATOM 859 O O . ALA A 1 114 ? -2.649 -1.028 14.813 1.00 90.19 114 ALA A O 1
ATOM 860 N N . TYR A 1 115 ? -1.973 1.118 14.838 1.00 90.44 115 TYR A N 1
ATOM 861 C CA . TYR A 1 115 ? -0.598 0.848 14.415 1.00 90.44 115 TYR A CA 1
ATOM 862 C C . TYR A 1 115 ? 0.192 0.021 15.436 1.00 90.44 115 TYR A C 1
ATOM 864 O O . TYR A 1 115 ? 0.964 -0.833 15.047 1.00 90.44 115 TYR A O 1
ATOM 872 N N . VAL A 1 116 ? 0.007 0.185 16.740 1.00 91.38 116 VAL A N 1
ATOM 873 C CA . VAL A 1 116 ? 0.686 -0.709 17.700 1.00 91.38 116 VAL A CA 1
ATOM 874 C C . VAL A 1 116 ? 0.002 -2.077 17.752 1.00 91.38 116 VAL A C 1
ATOM 876 O O . VAL A 1 116 ? 0.645 -3.121 17.828 1.00 91.38 116 VAL A O 1
ATOM 879 N N . LEU A 1 117 ? -1.326 -2.087 17.699 1.00 92.06 117 LEU A N 1
ATOM 880 C CA . LEU A 1 117 ? -2.104 -3.296 17.903 1.00 92.06 117 LEU A CA 1
ATOM 881 C C . LEU A 1 117 ? -2.046 -4.259 16.712 1.00 92.06 117 LEU A C 1
ATOM 883 O O . LEU A 1 117 ? -2.173 -5.464 16.917 1.00 92.06 117 LEU A O 1
ATOM 887 N N . HIS A 1 118 ? -1.841 -3.767 15.486 1.00 92.81 118 HIS A N 1
ATOM 888 C CA . HIS A 1 118 ? -1.730 -4.645 14.320 1.00 92.81 118 HIS A CA 1
ATOM 889 C C . HIS A 1 118 ? -0.521 -5.592 14.414 1.00 92.81 118 HIS A C 1
ATOM 891 O O . HIS A 1 118 ? -0.642 -6.742 13.999 1.00 92.81 118 HIS A O 1
ATOM 897 N N . ASP A 1 119 ? 0.588 -5.175 15.034 1.00 92.69 119 ASP A N 1
ATOM 898 C CA . ASP A 1 119 ? 1.745 -6.049 15.276 1.00 92.69 119 ASP A CA 1
ATOM 899 C C . ASP A 1 119 ? 1.399 -7.168 16.267 1.00 92.69 119 ASP A C 1
ATOM 901 O O . ASP A 1 119 ? 1.687 -8.343 16.032 1.00 92.69 119 ASP A O 1
ATOM 905 N N . VAL A 1 120 ? 0.694 -6.829 17.351 1.00 93.69 120 VAL A N 1
ATOM 906 C CA . VAL A 1 120 ? 0.222 -7.816 18.337 1.00 93.69 120 VAL A CA 1
ATOM 907 C C . VAL A 1 120 ? -0.773 -8.788 17.699 1.00 93.69 120 VAL A C 1
ATOM 909 O O . VAL A 1 120 ? -0.692 -9.999 17.906 1.00 93.69 120 VAL A O 1
ATOM 912 N N . ALA A 1 121 ? -1.697 -8.276 16.883 1.00 93.88 121 ALA A N 1
ATOM 913 C CA . ALA A 1 121 ? -2.638 -9.097 16.131 1.00 93.88 121 ALA A CA 1
ATOM 914 C C . ALA A 1 121 ? -1.903 -10.040 15.165 1.00 93.88 121 ALA A C 1
ATOM 916 O O . ALA A 1 121 ? -2.258 -11.216 15.063 1.00 93.88 121 ALA A O 1
ATOM 917 N N . ALA A 1 122 ? -0.848 -9.559 14.500 1.00 92.94 122 ALA A N 1
ATOM 918 C CA . ALA A 1 122 ? -0.027 -10.376 13.617 1.00 92.94 122 ALA A CA 1
ATOM 919 C C . ALA A 1 122 ? 0.641 -11.517 14.390 1.00 92.94 122 ALA A C 1
ATOM 921 O O . ALA A 1 122 ? 0.595 -12.657 13.930 1.00 92.94 122 ALA A O 1
ATOM 922 N N . TRP A 1 123 ? 1.192 -11.262 15.579 1.00 93.75 123 TRP A N 1
ATOM 923 C CA . TRP A 1 123 ? 1.797 -12.314 16.407 1.00 93.75 123 TRP A CA 1
ATOM 924 C C . TRP A 1 123 ? 0.807 -13.407 16.814 1.00 93.75 123 TRP A C 1
ATOM 926 O O . TRP A 1 123 ? 1.184 -14.575 16.879 1.00 93.75 123 TRP A O 1
ATOM 936 N N . LEU A 1 124 ? -0.457 -13.053 17.052 1.00 93.62 124 LEU A N 1
ATOM 937 C CA . LEU A 1 124 ? -1.495 -14.019 17.420 1.00 93.62 124 LEU A CA 1
ATOM 938 C C . LEU A 1 124 ? -1.969 -14.863 16.232 1.00 93.62 124 LEU A C 1
ATOM 940 O O . LEU A 1 124 ? -2.248 -16.050 16.396 1.00 93.62 124 LEU A O 1
ATOM 944 N N . VAL A 1 125 ? -2.066 -14.263 15.043 1.00 92.94 125 VAL A N 1
ATOM 945 C CA . VAL A 1 125 ? -2.657 -14.912 13.860 1.00 92.94 125 VAL A CA 1
ATOM 946 C C . VAL A 1 125 ? -1.616 -15.668 13.027 1.00 92.94 125 VAL A C 1
ATOM 948 O O . VAL A 1 125 ? -1.908 -16.750 12.521 1.00 92.94 125 VAL A O 1
ATOM 951 N N . THR A 1 126 ? -0.389 -15.151 12.912 1.00 92.06 126 THR A N 1
ATOM 952 C CA . THR A 1 126 ? 0.667 -15.726 12.053 1.00 92.06 126 THR A CA 1
ATOM 953 C C . THR A 1 126 ? 0.982 -17.203 12.334 1.00 92.06 126 THR A C 1
ATOM 955 O O . THR A 1 126 ? 1.134 -17.942 11.365 1.00 92.06 126 THR A O 1
ATOM 958 N N . PRO A 1 127 ? 1.022 -17.699 13.590 1.00 93.00 127 PRO A N 1
ATOM 959 C CA . PRO A 1 127 ? 1.279 -19.118 13.864 1.00 93.00 127 PRO A CA 1
ATOM 960 C C . PRO A 1 127 ? 0.281 -20.080 13.204 1.00 93.00 127 PRO A C 1
ATOM 962 O O . PRO A 1 127 ? 0.599 -21.246 12.987 1.00 93.00 127 PRO A O 1
ATOM 965 N N . TRP A 1 128 ? -0.918 -19.593 12.876 1.00 89.06 128 TRP A N 1
ATOM 966 C CA . TRP A 1 128 ? -1.996 -20.369 12.264 1.00 89.06 128 TRP A CA 1
ATOM 967 C C . TRP A 1 128 ? -2.010 -20.266 10.733 1.00 89.06 128 TRP A C 1
ATOM 969 O O . TRP A 1 128 ? -2.715 -21.028 10.074 1.00 89.06 128 TRP A O 1
ATOM 979 N N . LEU A 1 129 ? -1.238 -19.338 10.157 1.00 92.69 129 LEU A N 1
ATOM 980 C CA . LEU A 1 129 ? -1.150 -19.104 8.719 1.00 92.69 129 LEU A CA 1
ATOM 981 C C . LEU A 1 129 ? 0.189 -19.623 8.195 1.00 92.69 129 LEU A C 1
ATOM 983 O O . LEU A 1 129 ? 1.227 -18.976 8.310 1.00 92.69 129 LEU A O 1
ATOM 987 N N . THR A 1 130 ? 0.163 -20.797 7.572 1.00 91.69 130 THR A N 1
ATOM 988 C CA . THR A 1 130 ? 1.326 -21.327 6.847 1.00 91.69 130 THR A CA 1
ATOM 989 C C . THR A 1 130 ? 1.319 -20.857 5.392 1.00 91.69 130 THR A C 1
ATOM 991 O O . THR A 1 130 ? 0.266 -20.510 4.852 1.00 91.69 130 THR A O 1
ATOM 994 N N . ARG A 1 131 ? 2.480 -20.880 4.725 1.00 87.00 131 ARG A N 1
ATOM 995 C CA . ARG A 1 131 ? 2.615 -20.472 3.314 1.00 87.00 131 ARG A CA 1
ATOM 996 C C . ARG A 1 131 ? 1.761 -21.309 2.349 1.00 87.00 131 ARG A C 1
ATOM 998 O O . ARG A 1 131 ? 1.358 -20.797 1.314 1.00 87.00 131 ARG A O 1
ATOM 1005 N N . GLU A 1 132 ? 1.450 -22.545 2.731 1.00 91.56 132 GLU A N 1
ATOM 1006 C CA . GLU A 1 132 ? 0.648 -23.501 1.954 1.00 91.56 132 GLU A CA 1
ATOM 1007 C C . GLU A 1 132 ? -0.856 -23.440 2.289 1.00 91.56 132 GLU A C 1
ATOM 1009 O O . GLU A 1 132 ? -1.637 -24.292 1.864 1.00 91.56 132 GLU A O 1
ATOM 1014 N N . SER A 1 133 ? -1.290 -22.457 3.086 1.00 91.25 133 SER A N 1
ATOM 1015 C CA . SER A 1 133 ? -2.692 -22.342 3.496 1.00 91.25 133 SER A CA 1
ATOM 1016 C C . SER A 1 133 ? -3.592 -22.016 2.303 1.00 91.25 133 SER A C 1
ATOM 1018 O O . SER A 1 133 ? -3.324 -21.096 1.531 1.00 91.25 133 SER A O 1
ATOM 1020 N N . GLY A 1 134 ? -4.714 -22.728 2.185 1.00 94.69 134 GLY A N 1
ATOM 1021 C CA . GLY A 1 134 ? -5.727 -22.429 1.174 1.00 94.69 134 GLY A CA 1
ATOM 1022 C C . GLY A 1 134 ? -6.353 -21.040 1.358 1.00 94.69 134 GLY A C 1
ATOM 1023 O O . GLY A 1 134 ? -6.397 -20.500 2.465 1.00 94.69 134 GLY A O 1
ATOM 1024 N N . VAL A 1 135 ? -6.908 -20.482 0.276 1.00 94.94 135 VAL A N 1
ATOM 1025 C CA . VAL A 1 135 ? -7.487 -19.121 0.236 1.00 94.94 135 VAL A CA 1
ATOM 1026 C C . VAL A 1 135 ? -8.510 -18.883 1.349 1.00 94.94 135 VAL A C 1
ATOM 1028 O O . VAL A 1 135 ? -8.512 -17.821 1.961 1.00 94.94 135 VAL A O 1
ATOM 1031 N N . LEU A 1 136 ? -9.351 -19.876 1.653 1.00 94.25 136 LEU A N 1
ATOM 1032 C CA . LEU A 1 136 ? -10.349 -19.764 2.719 1.00 94.25 136 LEU A CA 1
ATOM 1033 C C . LEU A 1 136 ? -9.706 -19.548 4.091 1.00 94.25 136 LEU A C 1
ATOM 1035 O O . LEU A 1 136 ? -10.125 -18.654 4.818 1.00 94.25 136 LEU A O 1
ATOM 1039 N N . VAL A 1 137 ? -8.660 -20.310 4.421 1.00 94.06 137 VAL A N 1
ATOM 1040 C CA . VAL A 1 137 ? -7.940 -20.168 5.696 1.00 94.06 137 VAL A CA 1
ATOM 1041 C C . VAL A 1 137 ? -7.302 -18.784 5.781 1.00 94.06 137 VAL A C 1
ATOM 1043 O O . VAL A 1 137 ? -7.442 -18.102 6.796 1.00 94.06 137 VAL A O 1
ATOM 1046 N N . VAL A 1 138 ? -6.700 -18.316 4.686 1.00 94.19 138 VAL A N 1
ATOM 1047 C CA . VAL A 1 138 ? -6.109 -16.973 4.604 1.00 94.19 138 VAL A CA 1
ATOM 1048 C C . VAL A 1 138 ? -7.159 -15.880 4.809 1.00 94.19 138 VAL A C 1
ATOM 1050 O O . VAL A 1 138 ? -6.940 -14.968 5.604 1.00 94.19 138 VAL A O 1
ATOM 1053 N N . LEU A 1 139 ? -8.322 -15.988 4.162 1.00 95.50 139 LEU A N 1
ATOM 1054 C CA . LEU A 1 139 ? -9.423 -15.037 4.336 1.00 95.50 139 LEU A CA 1
ATOM 1055 C C . LEU A 1 139 ? -9.968 -15.053 5.766 1.00 95.50 139 LEU A C 1
ATOM 1057 O O . LEU A 1 139 ? -10.231 -13.990 6.326 1.00 95.50 139 LEU A O 1
ATOM 1061 N N . THR A 1 140 ? -10.100 -16.230 6.384 1.00 95.12 140 THR A N 1
ATOM 1062 C CA . THR A 1 140 ? -10.522 -16.320 7.789 1.00 95.12 140 THR A CA 1
ATOM 1063 C C . THR A 1 140 ? -9.490 -15.712 8.733 1.00 95.12 140 THR A C 1
ATOM 1065 O O . THR A 1 140 ? -9.865 -14.937 9.609 1.00 95.12 140 THR A O 1
ATOM 1068 N N . GLY A 1 141 ? -8.196 -15.971 8.522 1.00 94.25 141 GLY A N 1
ATOM 1069 C CA . GLY A 1 141 ? -7.117 -15.356 9.293 1.00 94.25 141 GLY A CA 1
ATOM 1070 C C . GLY A 1 141 ? -7.104 -13.836 9.140 1.00 94.25 141 GLY A C 1
ATOM 1071 O O . GLY A 1 141 ? -6.990 -13.121 10.133 1.00 94.25 141 GLY A O 1
ATOM 1072 N N . TRP A 1 142 ? -7.317 -13.330 7.922 1.00 94.81 142 TRP A N 1
ATOM 1073 C CA . TRP A 1 142 ? -7.451 -11.898 7.653 1.00 94.81 142 TRP A CA 1
ATOM 1074 C C . TRP A 1 142 ? -8.662 -11.280 8.365 1.00 94.81 142 TRP A C 1
ATOM 1076 O O . TRP A 1 142 ? -8.530 -10.231 8.994 1.00 94.81 142 TRP A O 1
ATOM 1086 N N . LEU A 1 143 ? -9.825 -11.940 8.337 1.00 95.69 143 LEU A N 1
ATOM 1087 C CA . LEU A 1 143 ? -11.017 -11.480 9.057 1.00 95.69 143 LEU A CA 1
ATOM 1088 C C . LEU A 1 143 ? -10.792 -11.441 10.572 1.00 95.69 143 LEU A C 1
ATOM 1090 O O . LEU A 1 143 ? -11.180 -10.469 11.217 1.00 95.69 143 LEU A O 1
ATOM 1094 N N . VAL A 1 144 ? -10.144 -12.463 11.137 1.00 95.38 144 VAL A N 1
ATOM 1095 C CA . VAL A 1 144 ? -9.790 -12.502 12.564 1.00 95.38 144 VAL A CA 1
ATOM 1096 C C . VAL A 1 144 ? -8.801 -11.390 12.904 1.00 95.38 144 VAL A C 1
ATOM 1098 O O . VAL A 1 144 ? -9.007 -10.674 13.881 1.00 95.38 144 VAL A O 1
ATOM 1101 N N . PHE A 1 145 ? -7.771 -11.195 12.080 1.00 94.56 145 PHE A N 1
ATOM 1102 C CA . PHE A 1 145 ? -6.779 -10.134 12.245 1.00 94.56 145 PHE A CA 1
ATOM 1103 C C . PHE A 1 145 ? -7.427 -8.743 12.257 1.00 94.56 145 PHE A C 1
ATOM 1105 O O . PHE A 1 145 ? -7.257 -7.982 13.212 1.00 94.56 145 PHE A O 1
ATOM 1112 N N . VAL A 1 146 ? -8.224 -8.427 11.231 1.00 92.81 146 VAL A N 1
ATOM 1113 C CA . VAL A 1 146 ? -8.931 -7.142 11.129 1.00 92.81 146 VAL A CA 1
ATOM 1114 C C . VAL A 1 146 ? -9.934 -6.989 12.269 1.00 92.81 146 VAL A C 1
ATOM 1116 O O . VAL A 1 146 ? -10.013 -5.920 12.872 1.00 92.81 146 VAL A O 1
ATOM 1119 N N . GLY A 1 147 ? -10.673 -8.050 12.597 1.00 93.88 147 GLY A N 1
ATOM 1120 C CA . GLY A 1 147 ? -11.654 -8.061 13.678 1.00 93.88 147 GLY A CA 1
ATOM 1121 C C . GLY A 1 147 ? -11.036 -7.799 15.050 1.00 93.88 147 GLY A C 1
ATOM 1122 O O . GLY A 1 147 ? -11.614 -7.048 15.834 1.00 93.88 147 GLY A O 1
ATOM 1123 N N . LEU A 1 148 ? -9.850 -8.348 15.325 1.00 94.00 148 LEU A N 1
ATOM 1124 C CA . LEU A 1 148 ? -9.128 -8.126 16.578 1.00 94.00 148 LEU A CA 1
ATOM 1125 C C . LEU A 1 148 ? -8.711 -6.660 16.708 1.00 94.00 148 LEU A C 1
ATOM 1127 O O . LEU A 1 148 ? -9.052 -6.009 17.697 1.00 94.00 148 LEU A O 1
ATOM 1131 N N . VAL A 1 149 ? -8.049 -6.114 15.682 1.00 92.81 149 VAL A N 1
ATOM 1132 C CA . VAL A 1 149 ? -7.612 -4.709 15.688 1.00 92.81 149 VAL A CA 1
ATOM 1133 C C . VAL A 1 149 ? -8.815 -3.773 15.799 1.00 92.81 149 VAL A C 1
ATOM 1135 O O . VAL A 1 149 ? -8.860 -2.905 16.673 1.00 92.81 149 VAL A O 1
ATOM 1138 N N . PHE A 1 150 ? -9.828 -3.982 14.958 1.00 92.44 150 PHE A N 1
ATOM 1139 C CA . PHE A 1 150 ? -11.032 -3.159 14.942 1.00 92.44 150 PHE A CA 1
ATOM 1140 C C . PHE A 1 150 ? -11.812 -3.243 16.259 1.00 92.44 150 PHE A C 1
ATOM 1142 O O . PHE A 1 150 ? -12.242 -2.213 16.779 1.00 92.44 150 PHE A O 1
ATOM 1149 N N . GLY A 1 151 ? -11.967 -4.442 16.823 1.00 91.94 151 GLY A N 1
ATOM 1150 C CA . GLY A 1 151 ? -12.671 -4.668 18.083 1.00 91.94 151 GLY A CA 1
ATOM 1151 C C . GLY A 1 151 ? -12.000 -3.952 19.251 1.00 91.94 151 GLY A C 1
ATOM 1152 O O . GLY A 1 151 ? -12.658 -3.211 19.980 1.00 91.94 151 GLY A O 1
ATOM 1153 N N . CYS A 1 152 ? -10.684 -4.088 19.394 1.00 91.12 152 CYS A N 1
ATOM 1154 C CA . CYS A 1 152 ? -9.927 -3.392 20.433 1.00 91.12 152 CYS A CA 1
ATOM 1155 C C . CYS A 1 152 ? -9.945 -1.866 20.259 1.00 91.12 152 CYS A C 1
ATOM 1157 O O . CYS A 1 152 ? -10.155 -1.150 21.239 1.00 91.12 152 CYS A O 1
ATOM 1159 N N . CYS A 1 153 ? -9.792 -1.347 19.035 1.00 89.88 153 CYS A N 1
ATOM 1160 C CA . CYS A 1 153 ? -9.947 0.088 18.770 1.00 89.88 153 CYS A CA 1
ATOM 1161 C C . CYS A 1 153 ? -11.373 0.571 19.080 1.00 89.88 153 CYS A C 1
ATOM 1163 O O . CYS A 1 153 ? -11.551 1.655 19.636 1.00 89.88 153 CYS A O 1
ATOM 1165 N N . GLY A 1 154 ? -12.391 -0.241 18.783 1.00 88.50 154 GLY A N 1
ATOM 1166 C CA . GLY A 1 154 ? -13.782 0.034 19.138 1.00 88.50 154 GLY A CA 1
ATOM 1167 C C . GLY A 1 154 ? -14.007 0.076 20.651 1.00 88.50 154 GLY A C 1
ATOM 1168 O O . GLY A 1 154 ? -14.695 0.971 21.143 1.00 88.50 154 GLY A O 1
ATOM 1169 N N . LEU A 1 155 ? -13.380 -0.832 21.404 1.00 89.69 155 LEU A N 1
ATOM 1170 C CA . LEU A 1 155 ? -13.407 -0.828 22.870 1.00 89.69 155 LEU A CA 1
ATOM 1171 C C . LEU A 1 155 ? -12.722 0.419 23.446 1.00 89.69 155 LEU A C 1
ATOM 1173 O O . LEU A 1 155 ? -13.290 1.070 24.325 1.00 89.69 155 LEU A O 1
ATOM 1177 N N . LEU A 1 156 ? -11.548 0.791 22.926 1.00 88.56 156 LEU A N 1
ATOM 1178 C CA . LEU A 1 156 ? -10.836 2.017 23.310 1.00 88.56 156 LEU A CA 1
ATOM 1179 C C . LEU A 1 156 ? -11.686 3.264 23.047 1.00 88.56 156 LEU A C 1
ATOM 1181 O O . LEU A 1 156 ? -11.841 4.114 23.927 1.00 88.56 156 LEU A O 1
ATOM 1185 N N . GLN A 1 157 ? -12.313 3.332 21.871 1.00 86.81 157 GLN A N 1
ATOM 1186 C CA . GLN A 1 157 ? -13.213 4.421 21.509 1.00 86.81 157 GLN A CA 1
ATOM 1187 C C . GLN A 1 157 ? -14.432 4.480 22.439 1.00 86.81 157 GLN A C 1
ATOM 1189 O O . GLN A 1 157 ? -14.806 5.565 22.891 1.00 86.81 157 GLN A O 1
ATOM 1194 N N . TRP A 1 158 ? -15.031 3.332 22.769 1.00 85.31 158 TRP A N 1
ATOM 1195 C CA . TRP A 1 158 ? -16.165 3.268 23.693 1.00 85.31 158 TRP A CA 1
ATOM 1196 C C . TRP A 1 158 ? -15.792 3.762 25.097 1.00 85.31 158 TRP A C 1
ATOM 1198 O O . TRP A 1 158 ? -16.571 4.479 25.727 1.00 85.31 158 TRP A O 1
ATOM 1208 N N . LYS A 1 159 ? -14.575 3.458 25.560 1.00 89.81 159 LYS A N 1
ATOM 1209 C CA . LYS A 1 159 ? -14.021 3.961 26.828 1.00 89.81 159 LYS A CA 1
ATOM 1210 C C . LYS A 1 159 ? -13.477 5.392 26.749 1.00 89.81 159 LYS A C 1
ATOM 1212 O O . LYS A 1 159 ? -13.092 5.939 27.778 1.00 89.81 159 LYS A O 1
ATOM 1217 N N . ARG A 1 160 ? -13.482 6.016 25.562 1.00 84.12 160 ARG A N 1
ATOM 1218 C CA . ARG A 1 160 ? -12.900 7.342 25.277 1.00 84.12 160 ARG A CA 1
ATOM 1219 C C . ARG A 1 160 ? -11.413 7.448 25.643 1.00 84.12 160 ARG A C 1
ATOM 1221 O O . ARG A 1 160 ? -10.936 8.525 25.998 1.00 84.12 160 ARG A O 1
ATOM 1228 N N . TRP A 1 161 ? -10.681 6.343 25.546 1.00 81.62 161 TRP A N 1
ATOM 1229 C CA . TRP A 1 161 ? -9.237 6.312 25.757 1.00 81.62 161 TRP A CA 1
ATOM 1230 C C . TRP A 1 161 ? -8.531 6.535 24.428 1.00 81.62 161 TRP A C 1
ATOM 1232 O O . TRP A 1 161 ? -8.378 5.613 23.632 1.00 81.62 161 TRP A O 1
ATOM 1242 N N . TYR A 1 162 ? -8.129 7.781 24.194 1.00 76.56 162 TYR A N 1
ATOM 1243 C CA . TYR A 1 162 ? -7.404 8.173 22.993 1.00 76.56 162 TYR A CA 1
ATOM 1244 C C . TYR A 1 162 ? -5.926 8.322 23.327 1.00 76.56 162 TYR A C 1
ATOM 1246 O O . TYR A 1 162 ? -5.549 9.183 24.122 1.00 76.56 162 TYR A O 1
ATOM 1254 N N . LEU A 1 163 ? -5.093 7.504 22.691 1.00 69.12 163 LEU A N 1
ATOM 1255 C CA . LEU A 1 163 ? -3.658 7.748 22.635 1.00 69.12 163 LEU A CA 1
ATOM 1256 C C . LEU A 1 163 ? -3.434 8.910 21.666 1.00 69.12 163 LEU A C 1
ATOM 1258 O O . LEU A 1 163 ? -3.593 8.756 20.455 1.00 69.12 163 LEU A O 1
ATOM 1262 N N . ARG A 1 164 ? -3.146 10.088 22.219 1.00 66.88 164 ARG A N 1
ATOM 1263 C CA . ARG A 1 164 ? -2.791 11.292 21.463 1.00 66.88 164 ARG A CA 1
ATOM 1264 C C . ARG A 1 164 ? -1.291 11.518 21.607 1.00 66.88 164 ARG A C 1
ATOM 1266 O O . ARG A 1 164 ? -0.765 11.355 22.706 1.00 66.88 164 ARG A O 1
ATOM 1273 N N . VAL A 1 165 ? -0.643 11.850 20.495 1.00 57.09 165 VAL A N 1
ATOM 1274 C CA . VAL A 1 165 ? 0.734 12.359 20.452 1.00 57.09 165 VAL A CA 1
ATOM 1275 C C . VAL A 1 165 ? 0.671 13.876 20.447 1.00 57.09 165 VAL A C 1
ATOM 1277 O O . VAL A 1 165 ? -0.248 14.398 19.771 1.00 57.09 165 VAL A O 1
#

Radius of gyration: 23.99 Å; Cα contacts (8 Å, |Δi|>4): 135; chains: 1; bounding box: 51×40×64 Å

Secondary structure (DSSP, 8-state):
---TTTB--B-TTSSB---S---SSB-SSSSS--HHHHHT--SPPPPPTTSPPPPTTTB-B-TTS--TTTT-HHHHHHHHHHHHHHHHHHIIIIIIS----HHHHHHHHTHHHHHHHHHHHHHHHGGG--TT--HHHHHHHHHHHHHHHHHHHHHHHHTT-----

Sequence (165 aa):
MPTVLYDVSVGASGQVVSGQAVSGPYAADPVFPRAERWRMWSGGLPEPPLVPPPGPDQRQLNYWMMSQRAGSLSYTTFAGGLSLLVFGFSVGVCDLRGWQFRLFGTLGANSLAAYVLHDVAAWLVTPWLTRESGVLVVLTGWLVFVGLVFGCCGLLQWKRWYLRV

Foldseek 3Di:
DAWQQFWQDQDPVSHRPPVDDDPDLAGPAQEDGPPVSVVVTPPDDADPPPDQHDDSNTGGHHLCHDDPVVCGPNPVVVVVVVVVVVVVVCCVVCVVVVDDDVQCVLCVQAVVQLVVVLVVLCVVLVVQDDPPDDPVSVVVSVCSSSCRSSVVSVVCVVVVPHDDD

Solvent-accessible surface area (backbone atoms only — not comparable to full-atom values): 9847 Å² total; per-residue (Å²): 116,84,36,59,70,48,39,60,56,65,32,99,81,78,44,70,44,79,82,62,94,67,95,62,72,55,33,97,50,36,80,69,62,53,72,69,43,60,73,60,47,79,78,46,64,72,82,58,100,85,54,83,78,72,56,74,86,55,30,36,49,39,61,66,60,68,32,81,92,75,62,23,66,46,34,50,55,49,53,52,50,52,51,51,50,54,48,53,50,45,45,54,42,35,68,73,65,62,52,76,57,66,65,59,52,42,46,59,70,29,43,64,56,43,62,59,38,46,58,57,35,44,67,69,45,47,86,78,60,56,96,85,55,53,70,67,57,53,52,51,48,49,50,51,40,52,48,51,38,50,49,52,40,45,51,30,56,74,71,67,60,65,77,76,133

pLDDT: mean 81.89, std 14.04, range [40.34, 97.12]

Mean predicted aligned error: 10.39 Å